Protein AF-A0A9W9DYD1-F1 (afdb_monomer)

Nearest PDB structures (foldseek):
  6hiv-assembly1_DF  TM=5.186E-01  e=6.011E+00  Trypanosoma brucei brucei
  8cr6-assembly1_B  TM=4.495E-01  e=2.255E+00  Mus musculus
  2z0v-assembly1_A  TM=3.363E-01  e=9.499E+00  Homo sapiens

pLDDT: mean 94.33, std 6.65, range [63.38, 98.75]

Radius of gyration: 36.01 Å; Cα contacts (8 Å, |Δi|>4): 80; chains: 1; bounding box: 81×28×93 Å

Secondary structure (DSSP, 8-state):
-PPPPPP-SS-PPPPPPPPSSPPHHHHHHHHHHHHHHHHHHTTBTTBSS---HHHHHHHHHHHHHHHHHHS-TT---TTHHHHHHHHHHHHHHHHHHHHHHHHHHHHHHHHHHHHHHHHHHHHHHHHHHHHT-

Mean predicted aligned error: 7.36 Å

Solvent-accessible surface area (backbone atoms only — not comparable to full-atom values): 7676 Å² total; per-residue (Å²): 129,90,75,71,78,66,76,70,89,44,79,64,80,71,65,77,78,58,54,91,70,32,43,75,64,40,34,51,45,35,48,51,47,35,50,52,42,49,56,44,31,71,36,61,90,81,48,93,66,40,46,50,74,64,49,45,51,48,32,48,54,45,29,51,51,39,42,60,61,45,44,68,96,77,71,70,58,88,64,48,64,59,54,50,51,64,68,44,46,64,58,55,50,50,56,51,49,52,53,50,54,53,52,53,50,53,51,52,54,53,51,53,52,53,52,53,52,51,50,54,53,51,55,52,50,54,50,53,55,62,77,71,110

Foldseek 3Di:
DFQDFQDWQQPQDQDDGADVQGDVVNLVSLVVSLVVLVVQQVCVVVDPRHGDPVSNVVSVVSSVVSVCSHDDVDDDPPCVVVVVCVVCVVVVVVVVVVVVVVVVVVVVVVVVVVVVVVVVVVVVVVVVVVVVD

Organism: NCBI:txid40482

Structure (mmCIF, N/CA/C/O backbone):
data_AF-A0A9W9DYD1-F1
#
_entry.id   AF-A0A9W9DYD1-F1
#
loop_
_atom_site.group_PDB
_atom_site.id
_atom_site.type_symbol
_atom_site.label_atom_id
_atom_site.label_alt_id
_atom_site.label_comp_id
_atom_site.label_asym_id
_atom_site.label_entity_id
_atom_site.label_seq_id
_atom_site.pdbx_PDB_ins_code
_atom_site.Cartn_x
_atom_site.Cartn_y
_atom_site.Cartn_z
_atom_site.occupancy
_atom_site.B_iso_or_equiv
_atom_site.auth_seq_id
_atom_site.auth_comp_id
_atom_site.auth_asym_id
_atom_site.auth_atom_id
_atom_site.pdbx_PDB_model_num
ATOM 1 N N . MET A 1 1 ? 7.217 -14.205 -6.136 1.00 63.38 1 MET A N 1
ATOM 2 C CA . MET A 1 1 ? 6.946 -14.564 -7.549 1.00 63.38 1 MET A CA 1
ATOM 3 C C . MET A 1 1 ? 8.132 -14.064 -8.357 1.00 63.38 1 MET A C 1
ATOM 5 O O . MET A 1 1 ? 8.520 -12.926 -8.122 1.00 63.38 1 MET A O 1
ATOM 9 N N . ALA A 1 2 ? 8.753 -14.885 -9.209 1.00 81.06 2 ALA A N 1
ATOM 10 C CA . ALA A 1 2 ? 9.943 -14.456 -9.950 1.00 81.06 2 ALA A CA 1
ATOM 11 C C . ALA A 1 2 ? 9.599 -13.287 -10.889 1.00 81.06 2 ALA A C 1
ATOM 13 O O . ALA A 1 2 ? 8.623 -13.365 -11.636 1.00 81.06 2 ALA A O 1
ATOM 14 N N . LEU A 1 3 ? 10.369 -12.202 -10.813 1.00 91.25 3 LEU A N 1
ATOM 15 C CA . LEU A 1 3 ? 10.186 -11.029 -11.663 1.00 91.25 3 LEU A CA 1
ATOM 16 C C . LEU A 1 3 ? 10.900 -11.251 -12.996 1.00 91.25 3 LEU A C 1
ATOM 18 O O . LEU A 1 3 ? 12.080 -11.595 -13.024 1.00 91.25 3 LEU A O 1
ATOM 22 N N . VAL A 1 4 ? 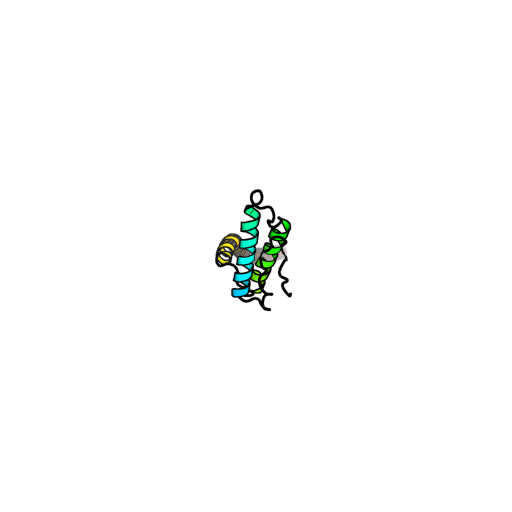10.176 -11.052 -14.096 1.00 92.62 4 VAL A N 1
ATOM 23 C CA . VAL A 1 4 ? 10.703 -11.191 -15.457 1.00 92.62 4 VAL A CA 1
ATOM 24 C C . VAL A 1 4 ? 10.937 -9.803 -16.031 1.00 92.62 4 VAL A C 1
ATOM 26 O O . VAL A 1 4 ? 10.050 -8.954 -15.974 1.00 92.62 4 VAL A O 1
ATOM 29 N N . VAL A 1 5 ? 12.132 -9.581 -16.573 1.00 94.75 5 VAL A N 1
ATOM 30 C CA . VAL A 1 5 ? 12.513 -8.305 -17.182 1.00 94.75 5 VAL A CA 1
ATOM 31 C C . VAL A 1 5 ? 11.755 -8.128 -18.508 1.00 94.75 5 VAL A C 1
ATOM 33 O O . VAL A 1 5 ? 11.893 -8.985 -19.385 1.00 94.75 5 VAL A O 1
ATOM 36 N N . PRO A 1 6 ? 10.971 -7.048 -18.690 1.00 94.94 6 PRO A N 1
ATOM 37 C CA . PRO A 1 6 ? 10.292 -6.784 -19.954 1.00 94.94 6 PRO A CA 1
ATOM 38 C C . PRO A 1 6 ? 11.296 -6.486 -21.067 1.00 94.94 6 PRO A C 1
ATOM 40 O O . PRO A 1 6 ? 12.223 -5.696 -20.874 1.00 94.94 6 PRO A O 1
ATOM 43 N N . GLY A 1 7 ? 11.103 -7.094 -22.236 1.00 93.81 7 GLY A N 1
ATOM 44 C CA . GLY A 1 7 ? 11.863 -6.760 -23.440 1.00 93.81 7 GLY A CA 1
ATOM 45 C C . GLY A 1 7 ? 11.451 -5.410 -24.033 1.00 93.81 7 GLY A C 1
ATOM 46 O O . GLY A 1 7 ? 10.437 -4.832 -23.647 1.00 93.81 7 GLY A O 1
ATOM 47 N N . ASN A 1 8 ? 12.242 -4.922 -24.986 1.00 95.19 8 ASN A N 1
ATOM 48 C CA . ASN A 1 8 ? 11.916 -3.751 -25.794 1.00 95.19 8 ASN A CA 1
ATOM 49 C C . ASN A 1 8 ? 12.477 -3.906 -27.213 1.00 95.19 8 ASN A C 1
ATOM 51 O O . ASN A 1 8 ? 13.478 -4.596 -27.414 1.00 95.19 8 ASN A O 1
ATOM 55 N N . HIS A 1 9 ? 11.863 -3.235 -28.185 1.00 95.38 9 HIS A N 1
ATOM 56 C CA . HIS A 1 9 ? 12.360 -3.184 -29.566 1.00 95.38 9 HIS A CA 1
ATOM 57 C C . HIS A 1 9 ? 13.379 -2.055 -29.819 1.00 95.38 9 HIS A C 1
ATOM 59 O O . HIS A 1 9 ? 13.998 -1.987 -30.882 1.00 95.38 9 HIS A O 1
ATOM 65 N N . SER A 1 10 ? 13.597 -1.179 -28.839 1.00 93.38 10 SER A N 1
ATOM 66 C CA . SER A 1 10 ? 14.358 0.067 -28.992 1.00 93.38 10 SER A CA 1
ATOM 67 C C . SER A 1 10 ? 15.852 -0.053 -28.687 1.00 93.38 10 SER A C 1
ATOM 69 O O . SER A 1 10 ? 16.512 0.944 -28.404 1.00 93.38 10 SER A O 1
ATOM 71 N N . ASN A 1 11 ? 16.399 -1.271 -28.763 1.00 90.19 11 ASN A N 1
ATOM 72 C CA . ASN A 1 11 ? 17.807 -1.596 -28.498 1.00 90.19 11 ASN A CA 1
ATOM 73 C C . ASN A 1 11 ? 18.313 -1.142 -27.116 1.00 90.19 11 ASN A C 1
ATOM 75 O O . ASN A 1 11 ? 19.519 -0.993 -26.914 1.00 90.19 11 ASN A O 1
ATOM 79 N N . ILE A 1 12 ? 17.415 -0.921 -26.154 1.00 93.75 12 ILE A N 1
ATOM 80 C CA . ILE A 1 12 ? 17.808 -0.600 -24.786 1.00 93.75 12 ILE A CA 1
ATOM 81 C C . ILE A 1 12 ? 18.196 -1.908 -24.109 1.00 93.75 12 ILE A C 1
ATOM 83 O O . ILE A 1 12 ? 17.384 -2.827 -24.015 1.00 93.75 12 ILE A O 1
ATOM 87 N N . THR A 1 13 ? 19.430 -2.004 -23.623 1.00 95.00 13 THR A N 1
ATOM 88 C CA . THR A 1 13 ? 19.899 -3.197 -22.913 1.00 95.00 13 THR A CA 1
ATOM 89 C C . THR A 1 13 ? 19.087 -3.403 -21.628 1.00 95.00 13 THR A C 1
ATOM 91 O O . THR A 1 13 ? 19.124 -2.529 -20.754 1.00 95.00 13 THR A O 1
ATOM 94 N N . PRO A 1 14 ? 18.369 -4.533 -21.475 1.00 95.62 14 PRO A N 1
ATOM 95 C CA . PRO A 1 14 ? 17.641 -4.820 -20.246 1.00 95.62 14 PRO A CA 1
ATOM 96 C C . PRO A 1 14 ? 18.605 -5.084 -19.076 1.00 95.62 14 PRO A C 1
ATOM 98 O O . PRO A 1 14 ? 19.717 -5.577 -19.292 1.00 95.62 14 PRO A O 1
ATOM 101 N N . PRO A 1 15 ? 18.208 -4.789 -17.826 1.00 96.25 15 PRO A N 1
ATOM 102 C CA . PRO A 1 15 ? 19.003 -5.137 -16.654 1.00 96.25 15 PRO A CA 1
ATOM 103 C C . PRO A 1 15 ? 19.105 -6.666 -16.489 1.00 96.25 15 PRO A C 1
ATOM 105 O O . PRO A 1 15 ? 18.250 -7.399 -16.993 1.00 96.25 15 PRO A O 1
ATOM 108 N N . PRO A 1 16 ? 20.118 -7.170 -15.758 1.00 95.50 16 PRO A N 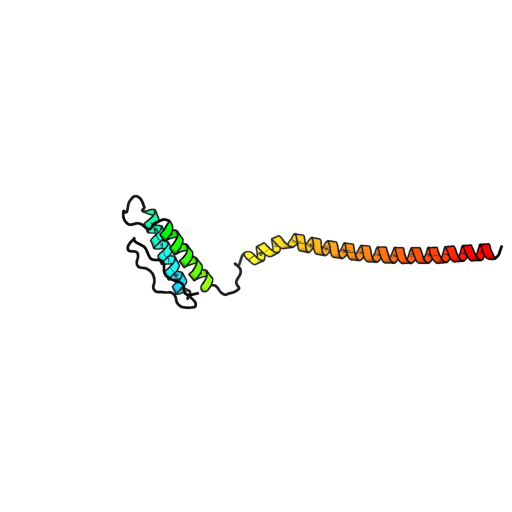1
ATOM 109 C CA . PRO A 1 16 ? 20.161 -8.579 -15.380 1.00 95.50 16 PRO A CA 1
ATOM 110 C C . PRO A 1 16 ? 18.909 -8.963 -14.569 1.00 95.50 16 PRO A C 1
ATOM 112 O O . PRO A 1 16 ? 18.334 -8.096 -13.900 1.00 95.50 16 PRO A O 1
ATOM 115 N N . PRO A 1 17 ? 18.495 -10.245 -14.591 1.00 94.00 17 PRO A N 1
ATOM 116 C CA . PRO A 1 17 ? 17.400 -10.721 -13.757 1.00 94.00 17 PRO A CA 1
ATOM 117 C C . PRO A 1 17 ? 17.630 -10.355 -12.282 1.00 94.00 17 PRO A C 1
ATOM 119 O O . PRO A 1 17 ? 18.745 -10.548 -11.785 1.00 94.00 17 PRO A O 1
ATOM 122 N N . PRO A 1 18 ? 16.611 -9.823 -11.585 1.00 94.19 18 PRO A N 1
ATOM 123 C CA . PRO A 1 18 ? 16.765 -9.395 -10.204 1.00 94.19 18 PRO A CA 1
ATOM 124 C C . PRO A 1 18 ? 16.977 -10.592 -9.274 1.00 94.19 18 PRO A C 1
ATOM 126 O O . PRO A 1 18 ? 16.543 -11.712 -9.563 1.00 94.19 18 PRO A O 1
ATOM 129 N N . GLN A 1 19 ? 17.615 -10.349 -8.129 1.00 93.50 19 GLN A N 1
ATOM 130 C CA . GLN A 1 19 ? 17.726 -11.364 -7.085 1.00 93.50 19 GLN A CA 1
ATOM 131 C C . GLN A 1 19 ? 16.350 -11.689 -6.484 1.00 93.50 19 GLN A C 1
ATOM 133 O O . GLN A 1 19 ? 15.375 -10.959 -6.669 1.00 93.50 19 GLN A O 1
ATOM 138 N N . ASN A 1 20 ? 16.263 -12.805 -5.759 1.00 90.44 20 ASN A N 1
ATOM 139 C CA . ASN A 1 20 ? 15.052 -13.206 -5.051 1.00 90.44 20 ASN A CA 1
ATOM 140 C C . ASN A 1 20 ? 15.369 -13.434 -3.558 1.00 90.44 20 ASN A C 1
ATOM 142 O O . ASN A 1 20 ? 15.915 -14.492 -3.232 1.00 90.44 20 ASN A O 1
ATOM 146 N N . PRO A 1 21 ? 15.041 -12.483 -2.660 1.00 91.25 21 PRO A N 1
ATOM 147 C CA . PRO A 1 21 ? 14.301 -11.240 -2.917 1.00 91.25 21 PRO A CA 1
ATOM 148 C C . PRO A 1 21 ? 15.149 -10.163 -3.628 1.00 91.25 21 PRO A C 1
ATOM 150 O O . PRO A 1 21 ? 16.376 -10.188 -3.508 1.00 91.25 21 PRO A O 1
ATOM 153 N N . PRO A 1 22 ? 14.527 -9.206 -4.346 1.00 95.19 22 PRO A N 1
ATOM 154 C CA . PRO A 1 22 ? 15.260 -8.130 -5.003 1.00 95.19 22 PRO A CA 1
ATOM 155 C C . PRO A 1 22 ? 16.024 -7.256 -4.009 1.00 95.19 22 PRO A C 1
ATOM 157 O O . PRO A 1 22 ? 15.520 -6.894 -2.944 1.00 95.19 22 PRO A O 1
ATOM 160 N N . THR A 1 23 ? 17.239 -6.881 -4.385 1.00 95.44 23 THR A N 1
ATOM 161 C CA . THR A 1 23 ? 18.097 -5.955 -3.639 1.00 95.44 23 THR A CA 1
ATOM 162 C C . THR A 1 23 ? 17.766 -4.495 -3.957 1.00 95.44 23 THR A C 1
ATOM 164 O O . THR A 1 23 ? 17.097 -4.187 -4.945 1.00 95.44 23 THR A O 1
ATOM 167 N N . ILE A 1 24 ? 18.299 -3.558 -3.166 1.00 95.69 24 ILE A N 1
ATOM 168 C CA . ILE A 1 24 ? 18.177 -2.125 -3.479 1.00 95.69 24 ILE A CA 1
ATOM 169 C C . ILE A 1 24 ? 18.880 -1.761 -4.798 1.00 95.69 24 ILE A C 1
ATOM 171 O O . ILE A 1 24 ? 18.464 -0.847 -5.507 1.00 95.69 24 ILE A O 1
ATOM 175 N N . GLU A 1 25 ? 19.917 -2.509 -5.181 1.00 97.75 25 GLU A N 1
ATOM 176 C CA . GLU A 1 25 ? 20.548 -2.347 -6.488 1.00 97.75 25 GLU A CA 1
ATOM 177 C C . GLU A 1 25 ? 19.649 -2.840 -7.624 1.00 97.75 25 GLU A C 1
ATOM 179 O O . GLU A 1 25 ? 19.622 -2.218 -8.685 1.00 97.75 25 GLU A O 1
ATOM 184 N N . ASP A 1 26 ? 18.888 -3.922 -7.415 1.00 97.31 26 ASP A N 1
ATOM 185 C CA . ASP A 1 26 ? 17.885 -4.383 -8.381 1.00 97.31 26 ASP A CA 1
ATOM 186 C C . ASP A 1 26 ? 16.814 -3.313 -8.604 1.00 97.31 26 ASP A C 1
ATOM 188 O O . ASP A 1 26 ? 16.437 -3.053 -9.748 1.00 97.31 26 ASP A O 1
ATOM 192 N N . VAL A 1 27 ? 16.393 -2.625 -7.535 1.00 96.94 27 VAL A N 1
ATOM 193 C CA . VAL A 1 27 ? 15.507 -1.454 -7.628 1.00 96.94 27 VAL A CA 1
ATOM 194 C C . VAL A 1 27 ? 16.150 -0.359 -8.480 1.00 96.94 27 VAL A C 1
ATOM 196 O O . VAL A 1 27 ? 15.526 0.125 -9.425 1.00 96.94 27 VAL A O 1
ATOM 199 N N . GLY A 1 28 ? 17.404 0.009 -8.199 1.00 97.88 28 GLY A N 1
ATOM 200 C CA . GLY A 1 28 ? 18.129 1.026 -8.965 1.00 97.88 28 GLY A CA 1
ATOM 201 C C . GLY A 1 28 ? 18.244 0.681 -10.453 1.00 97.88 28 GLY A C 1
ATOM 202 O O . GLY A 1 28 ? 17.937 1.510 -11.311 1.00 97.88 28 GLY A O 1
ATOM 203 N N . ARG A 1 29 ? 18.608 -0.567 -10.771 1.00 98.31 29 ARG A N 1
ATOM 204 C CA . ARG A 1 29 ? 18.696 -1.073 -12.150 1.00 98.31 29 ARG A CA 1
ATOM 205 C C . ARG A 1 29 ? 17.340 -1.047 -12.857 1.00 98.31 29 ARG A C 1
ATOM 207 O O . ARG A 1 29 ? 17.267 -0.624 -14.010 1.00 98.31 29 ARG A O 1
ATOM 214 N N . ALA A 1 30 ? 16.265 -1.441 -12.175 1.00 98.00 30 ALA A N 1
ATOM 215 C CA . ALA A 1 30 ? 14.915 -1.410 -12.732 1.00 98.00 30 ALA A CA 1
ATOM 216 C C . ALA A 1 30 ? 14.422 0.023 -13.010 1.00 98.00 30 ALA A C 1
ATOM 218 O O . ALA A 1 30 ? 13.867 0.276 -14.079 1.00 98.00 30 ALA A O 1
ATOM 219 N N . ARG A 1 31 ? 14.673 0.979 -12.099 1.00 98.19 31 ARG A N 1
ATOM 220 C CA . ARG A 1 31 ? 14.318 2.399 -12.302 1.00 98.19 31 ARG A CA 1
ATOM 221 C C . ARG A 1 31 ? 15.140 3.062 -13.404 1.00 98.19 31 ARG A C 1
ATOM 223 O O . ARG A 1 31 ? 14.605 3.875 -14.156 1.00 98.19 31 ARG A O 1
ATOM 230 N N . LEU A 1 32 ? 16.421 2.713 -13.531 1.00 97.94 32 LEU A N 1
ATOM 231 C CA . LEU A 1 32 ? 17.260 3.211 -14.621 1.00 97.94 32 LEU A CA 1
ATOM 232 C C . LEU A 1 32 ? 16.769 2.698 -15.981 1.00 97.94 32 LEU A C 1
ATOM 234 O O . LEU A 1 32 ? 16.683 3.471 -16.933 1.00 97.94 32 LEU A O 1
ATOM 238 N N . TYR A 1 33 ? 16.387 1.420 -16.059 1.00 98.06 33 TYR A N 1
ATOM 239 C CA . TYR A 1 33 ? 15.800 0.847 -17.268 1.00 98.06 33 TYR A CA 1
ATOM 240 C C . TYR A 1 33 ? 14.481 1.535 -17.652 1.00 98.06 33 TYR A C 1
ATOM 242 O O . TYR A 1 33 ? 14.334 1.966 -18.794 1.00 98.06 33 TYR A O 1
ATOM 250 N N . GLU A 1 34 ? 13.572 1.740 -16.690 1.00 98.25 34 GLU A N 1
ATOM 251 C CA . GLU A 1 34 ? 12.339 2.522 -16.885 1.00 98.25 34 GLU A CA 1
ATOM 252 C C . GLU A 1 34 ? 12.634 3.948 -17.382 1.00 98.25 34 GLU A C 1
ATOM 254 O O . GLU A 1 34 ? 12.009 4.424 -18.328 1.00 98.25 34 GLU A O 1
ATOM 259 N N . THR A 1 35 ? 13.610 4.630 -16.779 1.00 97.69 35 THR A N 1
ATOM 260 C CA . THR A 1 35 ? 13.9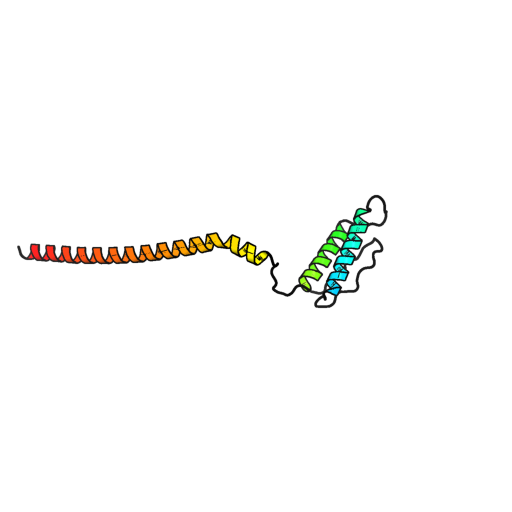73 6.006 -17.151 1.00 97.69 35 THR A CA 1
ATOM 261 C C . THR A 1 35 ? 14.488 6.079 -18.585 1.00 97.69 35 THR A C 1
ATOM 263 O O . THR A 1 35 ? 14.059 6.951 -19.338 1.00 97.69 35 THR A O 1
ATOM 266 N N . ASN A 1 36 ? 15.361 5.152 -18.990 1.00 96.81 36 ASN A N 1
ATOM 267 C CA . ASN A 1 36 ? 15.884 5.103 -20.356 1.00 96.81 36 ASN A CA 1
ATOM 268 C C . ASN A 1 36 ? 14.773 4.827 -21.376 1.00 96.81 36 ASN A C 1
ATOM 270 O O . ASN A 1 36 ? 14.721 5.486 -22.415 1.00 96.81 36 ASN A O 1
ATOM 274 N N . MET A 1 37 ? 13.866 3.895 -21.060 1.00 97.31 37 MET A N 1
ATOM 275 C CA . MET A 1 37 ? 12.691 3.595 -21.882 1.00 97.31 37 MET A CA 1
ATOM 276 C C . MET A 1 37 ? 11.814 4.839 -22.068 1.00 97.31 37 MET A C 1
ATOM 278 O O . MET A 1 37 ? 11.508 5.222 -23.196 1.00 97.31 37 MET A O 1
ATOM 282 N N . ASN A 1 38 ? 11.478 5.531 -20.978 1.00 96.81 38 ASN A N 1
ATOM 283 C CA . ASN A 1 38 ? 10.635 6.725 -21.025 1.00 96.81 38 ASN A CA 1
ATOM 284 C C . ASN A 1 38 ? 11.321 7.903 -21.726 1.00 96.81 38 ASN A C 1
ATOM 286 O O . ASN A 1 38 ? 10.686 8.611 -22.504 1.00 96.81 38 ASN A O 1
ATOM 290 N N . PHE A 1 39 ? 12.621 8.102 -21.501 1.00 95.75 39 PHE A N 1
ATOM 291 C CA . PHE A 1 39 ? 13.376 9.155 -22.175 1.00 95.75 39 PHE A CA 1
ATOM 292 C C . PHE A 1 39 ? 13.384 8.954 -23.692 1.00 95.75 39 PHE A C 1
ATOM 294 O O . PHE A 1 39 ? 13.119 9.897 -24.437 1.00 95.75 39 PHE A O 1
ATOM 301 N N . LEU A 1 40 ? 13.645 7.727 -24.154 1.00 96.06 40 LEU A N 1
ATOM 302 C CA . LEU A 1 40 ? 13.645 7.424 -25.581 1.00 96.06 40 LEU A CA 1
ATOM 303 C C . LEU A 1 40 ? 12.232 7.510 -26.172 1.00 96.06 40 LEU A C 1
ATOM 305 O O . LEU A 1 40 ? 12.066 8.022 -27.276 1.00 96.06 40 LEU A O 1
ATOM 309 N N . HIS A 1 41 ? 11.211 7.094 -25.420 1.00 96.50 41 HIS A N 1
ATOM 310 C CA . HIS A 1 41 ? 9.811 7.218 -25.821 1.00 96.50 41 HIS A CA 1
ATOM 311 C C . HIS A 1 41 ? 9.408 8.678 -26.086 1.00 96.50 41 HIS A C 1
ATOM 313 O O . HIS A 1 41 ? 8.731 8.971 -27.070 1.00 96.50 41 HIS A O 1
ATOM 319 N N . LEU A 1 42 ? 9.889 9.624 -25.273 1.00 95.88 42 LEU A N 1
ATOM 320 C CA . LEU A 1 42 ? 9.639 11.057 -25.476 1.00 95.88 42 LEU A CA 1
ATOM 321 C C . LEU A 1 42 ? 10.285 11.624 -26.751 1.00 95.88 42 LEU A C 1
ATOM 323 O O . LEU A 1 42 ? 9.892 12.696 -27.202 1.00 95.88 42 LEU A O 1
ATOM 327 N N . GLN A 1 43 ? 11.236 10.914 -27.363 1.00 95.38 43 GLN A N 1
ATOM 328 C CA . GLN A 1 43 ? 11.823 11.282 -28.656 1.00 95.38 43 GLN A CA 1
ATOM 329 C C . GLN A 1 43 ? 10.980 10.801 -29.852 1.00 95.38 43 GLN A C 1
ATOM 331 O O . GLN A 1 43 ? 11.424 10.899 -31.002 1.00 95.38 43 GLN A O 1
ATOM 336 N N . ARG A 1 44 ? 9.768 10.274 -29.611 1.00 91.25 44 ARG A N 1
ATOM 337 C CA . ARG A 1 44 ? 8.810 9.891 -30.658 1.00 91.25 44 ARG A CA 1
ATOM 338 C C . ARG A 1 44 ? 8.514 11.093 -31.558 1.00 91.25 44 ARG A C 1
ATOM 340 O O . ARG A 1 44 ? 8.009 12.112 -31.103 1.00 91.25 44 ARG A O 1
ATOM 347 N N . GLY A 1 45 ? 8.838 10.957 -32.843 1.00 89.25 45 GLY A N 1
ATOM 348 C CA . GLY A 1 45 ? 8.763 12.036 -33.838 1.00 89.25 45 GLY A CA 1
ATOM 349 C C . GLY A 1 45 ? 10.132 12.535 -34.311 1.00 89.25 45 GLY A C 1
ATOM 350 O O . GLY A 1 45 ? 10.234 13.048 -35.421 1.00 89.25 45 GLY A O 1
ATOM 351 N N . THR A 1 46 ? 11.185 12.303 -33.524 1.00 93.25 46 THR A N 1
ATOM 352 C CA . THR A 1 46 ? 12.585 12.565 -33.904 1.00 93.25 46 THR A CA 1
ATOM 353 C C . THR A 1 46 ? 13.321 11.265 -34.216 1.00 93.25 46 THR A C 1
ATOM 355 O O . THR A 1 46 ? 14.078 11.188 -35.181 1.00 93.25 46 THR A O 1
ATOM 358 N N . LEU A 1 47 ? 13.092 10.226 -33.409 1.00 92.50 47 LEU A N 1
ATOM 359 C CA . LEU A 1 47 ? 13.712 8.913 -33.567 1.00 92.50 47 LEU A CA 1
ATOM 360 C C . LEU A 1 47 ? 12.685 7.889 -34.058 1.00 92.50 47 LEU A C 1
ATOM 362 O O . LEU A 1 47 ? 11.533 7.888 -33.627 1.00 92.50 47 LEU A O 1
ATOM 366 N N . ALA A 1 48 ? 13.119 7.013 -34.967 1.00 87.38 48 ALA A N 1
ATOM 367 C CA . ALA A 1 48 ? 12.264 5.986 -35.563 1.00 87.38 48 ALA A CA 1
ATOM 368 C C . ALA A 1 48 ? 12.103 4.741 -34.674 1.00 87.38 48 ALA A C 1
ATOM 370 O O . ALA A 1 48 ? 11.078 4.073 -34.752 1.00 87.38 48 ALA A O 1
ATOM 371 N N . ASN A 1 49 ? 13.102 4.427 -33.841 1.00 93.62 49 ASN A N 1
ATOM 372 C CA . ASN A 1 49 ? 13.102 3.244 -32.979 1.00 93.62 49 ASN A CA 1
ATOM 373 C C . ASN A 1 49 ? 12.964 3.646 -31.504 1.00 93.62 49 ASN A C 1
ATOM 375 O O . ASN A 1 49 ? 13.959 3.741 -30.786 1.00 93.62 49 ASN A O 1
ATOM 379 N N . VAL A 1 50 ? 11.738 3.947 -31.084 1.00 96.56 50 VAL A N 1
ATOM 380 C CA . VAL A 1 50 ? 11.410 4.407 -29.726 1.00 96.56 50 VAL A CA 1
ATOM 381 C C . VAL A 1 50 ? 10.429 3.445 -29.066 1.00 96.56 50 VAL A C 1
ATOM 383 O O . VAL A 1 50 ? 9.593 2.895 -29.780 1.00 96.56 50 VAL A O 1
ATOM 386 N N . PRO A 1 51 ? 10.462 3.264 -27.734 1.00 97.38 51 PRO A N 1
ATOM 387 C CA . PRO A 1 51 ? 9.560 2.333 -27.073 1.00 97.38 51 PRO A CA 1
ATOM 388 C C . PRO A 1 51 ? 8.098 2.675 -27.341 1.00 97.38 51 PRO A C 1
ATOM 390 O O . PRO A 1 51 ? 7.725 3.842 -27.461 1.00 97.38 51 PRO A O 1
ATOM 393 N N . THR A 1 52 ? 7.255 1.658 -27.429 1.00 96.81 52 THR A N 1
ATOM 394 C CA . THR A 1 52 ? 5.805 1.818 -27.505 1.00 96.81 52 THR A CA 1
ATOM 395 C C . THR A 1 52 ? 5.239 2.197 -26.140 1.00 96.81 52 THR A C 1
ATOM 397 O O . THR A 1 52 ? 5.833 1.905 -25.100 1.00 96.81 52 THR A O 1
ATOM 400 N N . ASP A 1 53 ? 4.040 2.785 -26.130 1.00 97.06 53 ASP A N 1
ATOM 401 C CA . ASP A 1 53 ? 3.313 3.067 -24.885 1.00 97.06 53 ASP A CA 1
ATOM 402 C C . ASP A 1 53 ? 3.114 1.784 -24.045 1.00 97.06 53 ASP A C 1
ATOM 404 O O . ASP A 1 53 ? 3.201 1.812 -22.817 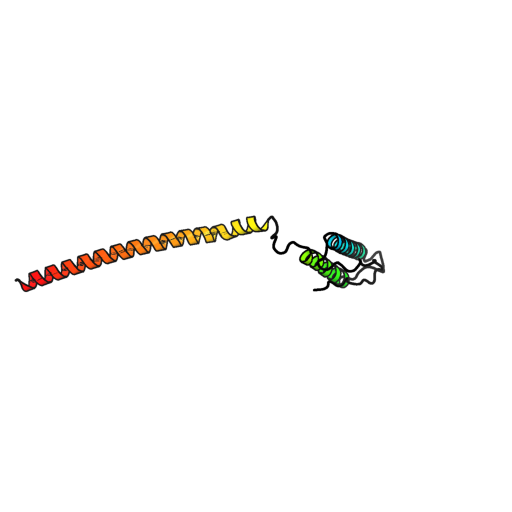1.00 97.06 53 ASP A O 1
ATOM 408 N N . ALA A 1 54 ? 2.908 0.638 -24.708 1.00 97.75 54 ALA A N 1
ATOM 409 C CA . ALA A 1 54 ? 2.774 -0.662 -24.055 1.00 97.75 54 ALA A CA 1
ATOM 410 C C . ALA A 1 54 ? 4.075 -1.102 -23.366 1.00 97.75 54 ALA A C 1
ATOM 412 O O . ALA A 1 54 ? 4.039 -1.491 -22.202 1.00 97.75 54 ALA A O 1
ATOM 413 N N . GLU A 1 55 ? 5.226 -1.002 -24.035 1.00 97.56 55 GLU A N 1
ATOM 414 C CA . GLU A 1 55 ? 6.515 -1.366 -23.429 1.00 97.56 55 GLU A CA 1
ATOM 415 C C . GLU A 1 55 ? 6.889 -0.439 -22.265 1.00 97.56 55 GLU A C 1
ATOM 417 O O . GLU A 1 55 ? 7.421 -0.911 -21.258 1.00 97.56 55 GLU A O 1
ATOM 422 N N . CYS A 1 56 ? 6.554 0.853 -22.356 1.00 97.50 56 CYS A N 1
ATOM 423 C CA . CYS A 1 56 ? 6.654 1.787 -21.232 1.00 97.50 56 CYS A CA 1
ATOM 424 C C . CYS A 1 56 ? 5.765 1.352 -20.051 1.00 97.50 56 CYS A C 1
ATOM 426 O O . CYS A 1 56 ? 6.214 1.323 -18.906 1.00 97.50 56 CYS A O 1
ATOM 428 N N . GLY A 1 57 ? 4.524 0.933 -20.316 1.00 97.50 57 GLY A N 1
ATOM 429 C CA . GLY A 1 57 ? 3.629 0.402 -19.283 1.00 97.50 57 GLY A CA 1
ATOM 430 C C . GLY A 1 57 ? 4.154 -0.881 -18.624 1.00 97.50 57 GLY A C 1
ATOM 431 O O . GLY A 1 57 ? 4.091 -1.024 -17.399 1.00 97.50 57 GLY A O 1
ATOM 432 N N . GLU A 1 58 ? 4.713 -1.800 -19.414 1.00 97.75 58 GLU A N 1
ATOM 433 C CA . GLU A 1 58 ? 5.301 -3.046 -18.915 1.00 97.75 58 GLU A CA 1
ATOM 434 C C . GLU A 1 58 ? 6.530 -2.789 -18.034 1.00 97.75 58 GLU A C 1
ATOM 436 O O . GLU A 1 58 ? 6.631 -3.361 -16.944 1.00 97.75 58 GLU A O 1
ATOM 441 N N . VAL A 1 59 ? 7.441 -1.896 -18.448 1.00 97.75 59 VAL A N 1
ATOM 442 C CA . VAL A 1 59 ? 8.627 -1.566 -17.641 1.00 97.75 59 VAL A CA 1
ATOM 443 C C . VAL A 1 59 ? 8.261 -0.829 -16.356 1.00 97.75 59 VAL A C 1
ATOM 445 O O . VAL A 1 59 ? 8.850 -1.123 -15.317 1.00 97.75 59 VAL A O 1
ATOM 448 N N . THR A 1 60 ? 7.245 0.040 -16.373 1.00 97.81 60 THR A N 1
ATOM 449 C CA . THR A 1 60 ? 6.728 0.666 -15.149 1.00 97.81 60 THR A CA 1
ATOM 450 C C . THR A 1 60 ? 6.148 -0.375 -14.198 1.00 97.81 60 THR A C 1
ATOM 452 O O . THR A 1 60 ? 6.468 -0.367 -13.007 1.00 97.81 60 THR A O 1
ATOM 455 N N . ARG A 1 61 ? 5.352 -1.333 -14.695 1.00 97.12 61 ARG A N 1
ATOM 456 C CA . ARG A 1 61 ? 4.816 -2.407 -13.844 1.00 97.12 61 ARG A CA 1
ATOM 457 C C . ARG A 1 61 ? 5.930 -3.266 -13.251 1.00 97.12 61 ARG A C 1
ATOM 459 O O . ARG A 1 61 ? 5.888 -3.571 -12.061 1.00 97.12 61 ARG A O 1
ATOM 466 N N . TYR A 1 62 ? 6.927 -3.625 -14.057 1.00 97.44 62 TYR A N 1
ATOM 467 C CA . TYR A 1 62 ? 8.106 -4.357 -13.597 1.00 97.44 62 TYR A CA 1
ATOM 468 C C . TYR A 1 62 ? 8.866 -3.582 -12.516 1.00 97.44 62 TYR A C 1
ATOM 470 O O . TYR A 1 62 ? 9.111 -4.121 -11.439 1.00 97.44 62 TYR A O 1
ATOM 478 N N . ALA A 1 63 ? 9.185 -2.310 -12.759 1.00 97.56 63 ALA A N 1
ATOM 479 C CA . ALA A 1 63 ? 9.925 -1.477 -11.821 1.00 97.56 63 ALA A CA 1
ATOM 480 C C . ALA A 1 63 ? 9.186 -1.313 -10.484 1.00 97.56 63 ALA A C 1
ATOM 482 O O . ALA A 1 63 ? 9.796 -1.452 -9.423 1.00 97.56 63 ALA A O 1
ATOM 483 N N . LEU A 1 64 ? 7.867 -1.097 -10.521 1.00 95.94 64 LEU A N 1
ATOM 484 C CA . LEU A 1 64 ? 7.033 -1.064 -9.319 1.00 95.94 64 LEU A CA 1
ATOM 485 C C . LEU A 1 64 ? 7.021 -2.412 -8.594 1.00 95.94 64 LEU A C 1
ATOM 487 O O . LEU A 1 64 ? 7.124 -2.442 -7.371 1.00 95.94 64 LEU A O 1
ATOM 491 N N . ALA A 1 65 ? 6.951 -3.529 -9.318 1.00 95.00 65 ALA A N 1
ATOM 492 C CA . ALA A 1 65 ? 6.986 -4.854 -8.709 1.00 95.00 65 ALA A CA 1
ATOM 493 C C . ALA A 1 65 ? 8.334 -5.149 -8.024 1.00 95.00 65 ALA A C 1
ATOM 495 O O . ALA A 1 65 ? 8.343 -5.727 -6.938 1.00 95.00 65 ALA A O 1
ATOM 496 N N . VAL A 1 66 ? 9.458 -4.707 -8.605 1.00 95.88 66 VAL A N 1
ATOM 497 C CA . VAL A 1 66 ? 10.788 -4.790 -7.973 1.00 95.88 66 VAL A CA 1
ATOM 498 C C . VAL A 1 66 ? 10.825 -3.960 -6.686 1.00 95.88 66 VAL A C 1
ATOM 500 O O . VAL A 1 66 ? 11.266 -4.462 -5.655 1.00 95.88 66 VAL A O 1
ATOM 503 N N . VAL A 1 67 ? 10.312 -2.723 -6.716 1.00 93.81 67 VAL A N 1
ATOM 504 C CA . VAL A 1 67 ? 10.222 -1.852 -5.528 1.00 93.81 67 VAL A CA 1
ATOM 505 C C . VAL A 1 67 ? 9.378 -2.500 -4.432 1.00 93.81 67 VAL A C 1
ATOM 507 O O . VAL A 1 67 ? 9.808 -2.547 -3.286 1.00 93.81 67 VAL A O 1
ATOM 510 N N . VAL A 1 68 ? 8.204 -3.031 -4.775 1.00 91.44 68 VAL A N 1
ATOM 511 C CA . VAL A 1 68 ? 7.291 -3.665 -3.812 1.00 91.44 68 VAL A CA 1
ATOM 512 C C . VAL A 1 68 ? 7.907 -4.920 -3.194 1.00 91.44 68 VAL A C 1
ATOM 514 O O . VAL A 1 68 ? 7.761 -5.128 -1.996 1.00 91.44 68 VAL A O 1
ATOM 517 N N . GLN A 1 69 ? 8.615 -5.746 -3.971 1.00 91.56 69 GLN A N 1
ATOM 518 C CA . GLN A 1 69 ? 9.273 -6.944 -3.437 1.00 91.56 69 GLN A CA 1
ATOM 519 C C . GLN A 1 69 ? 10.541 -6.640 -2.622 1.00 91.56 69 GLN A C 1
ATOM 521 O O . GLN A 1 69 ? 10.910 -7.450 -1.775 1.00 91.56 69 GLN A O 1
ATOM 526 N N . ASN A 1 70 ? 11.213 -5.510 -2.871 1.00 92.38 70 ASN A N 1
ATOM 527 C CA . ASN A 1 70 ? 12.343 -5.048 -2.059 1.00 92.38 70 ASN A CA 1
ATOM 528 C C . ASN A 1 70 ? 11.899 -4.309 -0.784 1.00 92.38 70 ASN A C 1
ATOM 530 O O . ASN A 1 70 ? 12.654 -4.265 0.188 1.00 92.38 70 ASN A O 1
ATOM 534 N N . ALA A 1 71 ? 10.708 -3.703 -0.792 1.00 86.94 71 ALA A N 1
ATOM 535 C CA . ALA A 1 71 ? 10.216 -2.917 0.327 1.00 86.94 71 ALA A CA 1
ATOM 536 C C . ALA A 1 71 ? 10.185 -3.753 1.622 1.00 86.94 71 ALA A C 1
ATOM 538 O O . ALA A 1 71 ? 9.804 -4.927 1.593 1.00 86.94 71 ALA A O 1
ATOM 539 N N . PRO A 1 72 ? 10.562 -3.168 2.775 1.00 81.88 72 PRO A N 1
ATOM 540 C CA . PRO A 1 72 ? 10.37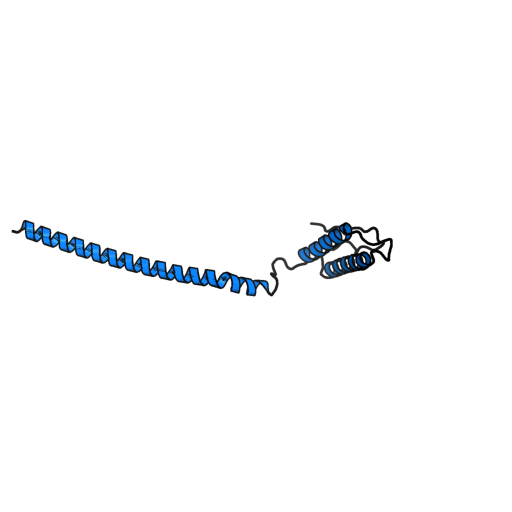7 -3.836 4.056 1.00 81.88 72 PRO A CA 1
ATOM 541 C C . PRO A 1 72 ? 8.885 -4.128 4.231 1.00 81.88 72 PRO A C 1
ATOM 543 O O . PRO A 1 72 ? 8.060 -3.242 4.007 1.00 81.88 72 PRO A O 1
ATOM 546 N N . ALA A 1 73 ? 8.561 -5.365 4.612 1.00 65.69 73 ALA A N 1
ATOM 547 C CA . ALA A 1 73 ? 7.229 -5.960 4.470 1.00 65.69 73 ALA A CA 1
ATOM 548 C C . ALA A 1 73 ? 6.062 -5.162 5.089 1.00 65.69 73 ALA A C 1
ATOM 550 O O . ALA A 1 73 ? 4.924 -5.401 4.709 1.00 65.69 73 ALA A O 1
ATOM 551 N N . ASP A 1 74 ? 6.323 -4.183 5.964 1.00 68.69 74 ASP A N 1
ATOM 552 C CA . ASP A 1 74 ? 5.295 -3.513 6.766 1.00 68.69 74 ASP A CA 1
ATOM 553 C C . ASP A 1 74 ? 5.504 -1.995 6.959 1.00 68.69 74 ASP A C 1
ATOM 555 O O . ASP A 1 74 ? 4.861 -1.380 7.813 1.00 68.69 74 ASP A O 1
ATOM 559 N N . ALA A 1 75 ? 6.399 -1.341 6.208 1.00 70.81 75 ALA A N 1
ATOM 560 C CA . ALA A 1 75 ? 6.623 0.095 6.405 1.00 70.81 75 ALA A CA 1
ATOM 561 C C . ALA A 1 75 ? 5.626 0.933 5.590 1.00 70.81 75 ALA A C 1
ATOM 563 O O . ALA A 1 75 ? 5.863 1.259 4.425 1.00 70.81 75 ALA A O 1
ATOM 564 N N . ALA A 1 76 ? 4.514 1.321 6.219 1.00 80.94 76 ALA A N 1
ATOM 565 C CA . ALA A 1 76 ? 3.670 2.388 5.692 1.00 80.94 76 ALA A CA 1
ATOM 566 C C . ALA A 1 76 ? 4.519 3.649 5.406 1.00 80.94 76 ALA A C 1
ATOM 568 O O . ALA A 1 76 ? 5.477 3.922 6.140 1.00 80.94 76 ALA A O 1
ATOM 569 N N . PRO A 1 77 ? 4.188 4.449 4.372 1.00 82.88 77 PRO A N 1
ATOM 570 C CA . PRO A 1 77 ? 4.893 5.698 4.111 1.00 82.88 77 PRO A CA 1
ATOM 571 C C . PRO A 1 77 ? 4.934 6.595 5.353 1.00 82.88 77 PRO A C 1
ATOM 573 O 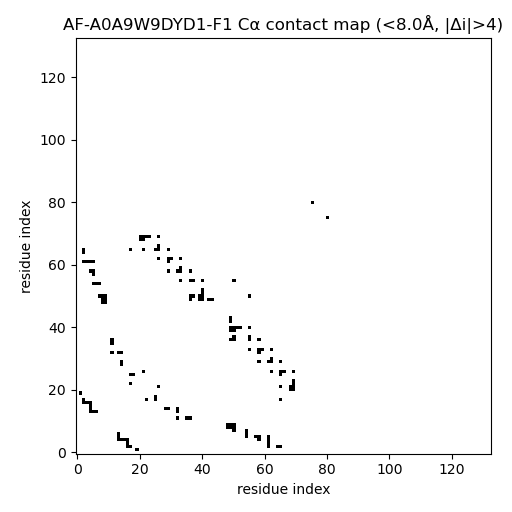O . PRO A 1 77 ? 3.968 6.646 6.111 1.00 82.88 77 PRO A O 1
ATOM 576 N N . ALA A 1 78 ? 6.009 7.367 5.533 1.00 84.31 78 ALA A N 1
ATOM 577 C CA . ALA A 1 78 ? 6.189 8.209 6.723 1.00 84.31 78 ALA A CA 1
ATOM 578 C C . ALA A 1 78 ? 5.011 9.175 6.986 1.00 84.31 78 ALA A C 1
ATOM 580 O O . ALA A 1 78 ? 4.695 9.471 8.136 1.00 84.31 78 ALA A O 1
ATOM 581 N N . TRP A 1 79 ? 4.330 9.634 5.929 1.00 87.50 79 TRP A N 1
ATOM 582 C CA . TRP A 1 79 ? 3.157 10.509 6.029 1.00 87.50 79 TRP A CA 1
ATOM 583 C C . TRP A 1 79 ? 1.869 9.776 6.442 1.00 87.50 79 TRP A C 1
ATOM 585 O O . TRP A 1 79 ? 0.941 10.409 6.947 1.00 87.50 79 TRP A O 1
ATOM 595 N N . PHE A 1 80 ? 1.793 8.458 6.233 1.00 92.88 80 PHE A N 1
ATOM 596 C CA . PHE A 1 80 ? 0.556 7.682 6.340 1.00 92.88 80 PHE A CA 1
ATOM 597 C C . PHE A 1 80 ? 0.004 7.673 7.763 1.00 92.88 80 PHE A C 1
ATOM 599 O O . PHE A 1 80 ? -1.175 7.949 7.962 1.00 92.88 80 PHE A O 1
ATOM 606 N N . ASN A 1 81 ? 0.856 7.444 8.765 1.00 90.31 81 ASN A N 1
ATOM 607 C CA . ASN A 1 81 ? 0.419 7.403 10.163 1.00 90.31 81 ASN A CA 1
ATOM 608 C C . ASN A 1 81 ? -0.148 8.750 10.636 1.00 90.31 81 ASN A C 1
ATOM 610 O O . ASN A 1 81 ? -1.152 8.774 11.344 1.00 90.31 81 ASN A O 1
ATOM 614 N N . GLY A 1 82 ? 0.453 9.868 10.215 1.00 93.81 82 GLY A N 1
ATOM 615 C CA . GLY A 1 82 ? -0.056 11.204 10.534 1.00 93.81 82 GLY A CA 1
ATOM 616 C C . GLY A 1 82 ? -1.409 11.477 9.875 1.00 93.81 82 GLY A C 1
ATOM 617 O O . GLY A 1 82 ? -2.342 11.926 10.538 1.00 93.81 82 GLY A O 1
ATOM 618 N N . ALA A 1 83 ? -1.547 11.137 8.591 1.00 95.94 83 ALA A N 1
ATOM 619 C CA . ALA A 1 83 ? -2.816 11.265 7.876 1.00 95.94 83 ALA A CA 1
ATOM 620 C C . ALA A 1 83 ? -3.919 10.390 8.497 1.00 95.94 83 ALA A C 1
ATOM 622 O O . ALA A 1 83 ? -5.047 10.847 8.675 1.00 95.94 83 ALA A O 1
ATOM 62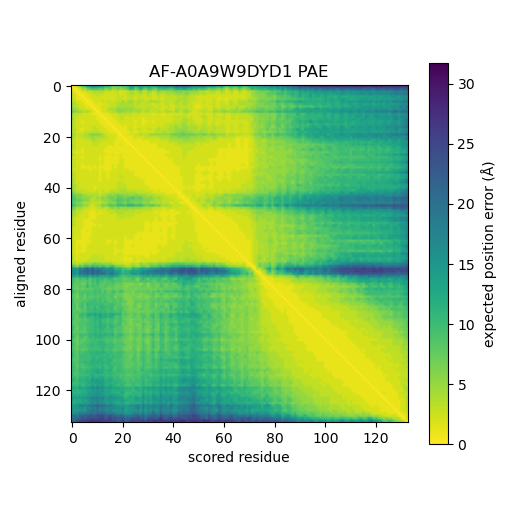3 N N . LEU A 1 84 ? -3.582 9.157 8.885 1.00 96.31 84 LEU A N 1
ATOM 624 C CA . LEU A 1 84 ? -4.511 8.229 9.522 1.00 96.31 84 LEU A CA 1
ATOM 625 C C . LEU A 1 84 ? -4.993 8.750 10.883 1.00 96.31 84 LEU A C 1
ATOM 627 O O . LEU A 1 84 ? -6.180 8.665 11.179 1.00 96.31 84 LEU A O 1
ATOM 631 N N . GLN A 1 85 ? -4.109 9.340 11.693 1.00 95.00 85 GLN A N 1
ATOM 632 C CA . GLN A 1 85 ? -4.500 9.955 12.967 1.00 95.00 85 GLN A CA 1
ATOM 633 C C . GLN A 1 85 ? -5.492 11.106 12.781 1.00 95.00 85 GLN A C 1
ATOM 635 O O . GLN A 1 85 ? -6.484 11.177 13.506 1.00 95.00 85 GLN A O 1
ATOM 640 N N . VAL A 1 86 ? -5.253 11.985 11.802 1.00 97.00 86 VAL A N 1
ATOM 641 C CA . VAL A 1 86 ? -6.172 13.091 11.488 1.00 97.00 86 VAL A CA 1
ATOM 642 C C . VAL A 1 86 ? -7.524 12.554 11.021 1.00 97.00 86 VAL A C 1
ATOM 644 O O . VAL A 1 86 ? -8.561 13.024 11.479 1.00 97.00 86 VAL A O 1
ATOM 647 N N . ALA A 1 87 ? -7.525 11.536 10.159 1.00 97.75 87 ALA A N 1
ATOM 648 C CA . ALA A 1 87 ? -8.755 10.936 9.653 1.00 97.75 87 ALA A CA 1
ATOM 649 C C . ALA A 1 87 ? -9.575 10.229 10.748 1.00 97.75 87 ALA A C 1
ATOM 651 O O . ALA A 1 87 ? -10.803 10.246 10.702 1.00 97.75 87 ALA A O 1
ATOM 652 N N . LEU A 1 88 ? -8.915 9.618 11.738 1.00 98.12 88 LEU A N 1
ATOM 653 C CA . LEU A 1 88 ? -9.581 8.874 12.812 1.00 98.12 88 LEU A CA 1
ATOM 654 C C . LEU A 1 88 ? -9.995 9.739 14.012 1.00 98.12 88 LEU A C 1
ATOM 656 O O . LEU A 1 88 ? -10.794 9.281 14.827 1.00 98.12 88 LEU A O 1
ATOM 660 N N . GLN A 1 89 ? -9.503 10.975 14.133 1.00 97.75 89 GLN A N 1
ATOM 661 C CA . GLN A 1 89 ? -9.832 11.867 15.255 1.00 97.75 89 GLN A CA 1
ATOM 662 C C . GLN A 1 89 ? -11.343 12.055 15.494 1.00 97.75 89 GLN A C 1
ATOM 664 O O . GLN A 1 89 ? -11.767 11.897 16.641 1.00 97.75 89 GLN A O 1
ATOM 669 N N . PRO A 1 90 ? -12.172 12.346 14.470 1.00 97.69 90 PRO A N 1
ATOM 670 C CA . PRO A 1 90 ? -13.609 12.542 14.669 1.00 97.69 90 PRO A CA 1
ATOM 671 C C . PRO A 1 90 ? -14.294 11.284 15.205 1.00 97.69 90 PRO A C 1
ATOM 673 O O . PRO A 1 90 ? -15.076 11.361 16.146 1.00 97.69 90 PRO A O 1
ATOM 676 N N . ILE A 1 91 ? -13.925 10.113 14.675 1.00 98.25 91 ILE A N 1
ATOM 677 C CA . ILE A 1 91 ? -14.472 8.822 15.112 1.00 98.25 91 ILE A CA 1
ATOM 678 C C . ILE A 1 91 ? -14.088 8.549 16.569 1.00 98.25 91 ILE A C 1
ATOM 680 O O . ILE A 1 91 ? -14.921 8.122 17.363 1.00 98.25 91 ILE A O 1
ATOM 684 N N . LEU A 1 92 ? -12.835 8.815 16.949 1.00 97.31 92 LEU A N 1
ATOM 685 C CA . LEU A 1 92 ? -12.392 8.654 18.336 1.00 97.31 92 LEU A CA 1
ATOM 686 C C . LEU A 1 92 ? -13.174 9.567 19.288 1.00 97.31 92 LEU A C 1
ATOM 688 O O . LEU A 1 92 ? -13.548 9.126 20.375 1.00 97.31 92 LEU A O 1
ATOM 692 N N . HIS A 1 93 ? -13.452 10.805 18.874 1.00 97.94 93 HIS A N 1
ATOM 693 C CA . HIS A 1 93 ? -14.258 11.745 19.646 1.00 97.94 93 HIS A CA 1
ATOM 694 C C . HIS A 1 93 ? -15.720 11.285 19.772 1.00 97.94 93 HIS A C 1
ATOM 696 O O . HIS A 1 93 ? -16.275 11.294 20.869 1.00 97.94 93 HIS A O 1
ATOM 702 N N . GLU A 1 94 ? -16.341 10.812 18.691 1.00 98.38 94 GLU A N 1
ATOM 703 C CA . GLU A 1 94 ? -17.706 10.270 18.728 1.00 98.38 94 GLU A CA 1
ATOM 704 C C . GLU A 1 94 ? -17.813 9.0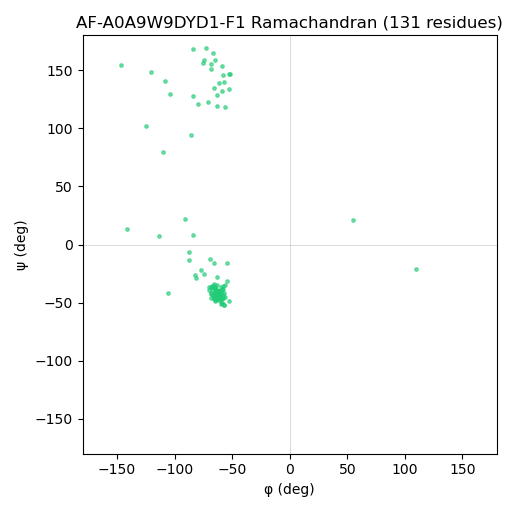29 19.620 1.00 98.38 94 GLU A C 1
ATOM 706 O O . GLU A 1 94 ? -18.735 8.923 20.424 1.00 98.38 94 GLU A O 1
ATOM 711 N N . VAL A 1 95 ? -16.842 8.115 19.556 1.00 98.50 95 VAL A N 1
ATOM 712 C CA . VAL A 1 95 ? -16.801 6.929 20.427 1.00 98.50 95 VAL A CA 1
ATOM 713 C C . VAL A 1 95 ? -16.665 7.320 21.903 1.00 98.50 95 VAL A C 1
ATOM 715 O O . VAL A 1 95 ? -17.229 6.652 22.774 1.00 98.50 95 VAL A O 1
ATOM 718 N N . GLN A 1 96 ? -15.937 8.397 22.210 1.00 98.19 96 GLN A N 1
ATOM 719 C CA . GLN A 1 96 ? -15.884 8.952 23.565 1.00 98.19 96 GLN A CA 1
ATOM 720 C C . GLN A 1 96 ? -17.224 9.570 23.980 1.00 98.19 96 GLN A C 1
ATOM 722 O O . GLN A 1 96 ? -17.677 9.308 25.092 1.00 98.19 96 GLN A O 1
ATOM 727 N N . GLY A 1 97 ? -17.880 10.319 23.089 1.00 98.38 97 GLY A N 1
ATOM 728 C CA . GLY A 1 97 ? -19.220 10.866 23.317 1.00 98.38 97 GLY A CA 1
ATOM 729 C C . GLY A 1 97 ? -20.242 9.773 23.630 1.00 98.38 97 GLY A C 1
ATOM 730 O O . GLY A 1 97 ? -20.850 9.784 24.696 1.00 98.38 97 GLY A O 1
ATOM 731 N N . LEU A 1 98 ? -20.319 8.742 22.784 1.00 98.69 98 LEU A N 1
ATOM 732 C CA . LEU A 1 98 ? -21.214 7.598 22.981 1.00 98.69 98 LEU A CA 1
ATOM 733 C C . LEU A 1 98 ? -20.967 6.870 24.305 1.00 98.69 98 LEU A C 1
ATOM 735 O O . LEU A 1 98 ? -21.902 6.380 24.935 1.00 98.69 98 LEU A O 1
ATOM 739 N N . ARG A 1 99 ? -19.709 6.784 24.752 1.00 98.50 99 ARG A N 1
ATOM 740 C CA . ARG A 1 99 ? -19.387 6.194 26.058 1.00 98.50 99 ARG A CA 1
ATOM 741 C C . ARG A 1 99 ? -20.009 6.995 27.203 1.00 98.50 99 ARG A C 1
ATOM 743 O O . ARG A 1 99 ? -20.491 6.381 28.155 1.00 98.50 99 ARG A O 1
ATOM 750 N N . ASN A 1 100 ? -19.991 8.322 27.113 1.00 98.44 100 ASN A N 1
ATOM 751 C CA . ASN A 1 100 ? -20.603 9.192 28.113 1.00 98.44 100 ASN A CA 1
ATOM 752 C C . ASN A 1 100 ? -22.128 9.065 28.076 1.00 98.44 100 ASN A C 1
ATOM 754 O O . ASN A 1 100 ? -22.728 8.800 29.113 1.00 98.44 100 ASN A O 1
ATOM 758 N N . ASP A 1 101 ? -22.730 9.102 26.886 1.00 98.62 101 ASP A N 1
ATOM 759 C CA . ASP A 1 101 ? -24.181 8.954 26.718 1.00 98.62 101 ASP A CA 1
ATOM 760 C C . ASP A 1 101 ? -24.693 7.628 27.309 1.00 98.62 101 ASP A C 1
ATOM 762 O O . ASP A 1 101 ? -25.716 7.580 27.994 1.00 98.62 101 ASP A O 1
ATOM 766 N N . VAL A 1 102 ? -23.957 6.530 27.100 1.00 98.75 102 VAL A N 1
ATOM 767 C CA . VAL A 1 102 ? -24.282 5.218 27.685 1.00 98.75 102 VAL A CA 1
ATOM 768 C C . VAL A 1 102 ? -24.169 5.231 29.212 1.00 98.75 102 VAL A C 1
ATOM 770 O O . VAL A 1 102 ? -24.970 4.586 29.895 1.00 98.75 102 VAL A O 1
ATOM 773 N N . GLN A 1 103 ? -23.188 5.945 29.766 1.00 98.56 103 GLN A N 1
ATOM 774 C CA . GLN A 1 103 ? -23.029 6.071 31.212 1.00 98.56 103 GLN A CA 1
ATOM 775 C C . GLN A 1 103 ? -24.169 6.891 31.833 1.00 98.56 103 GLN A C 1
ATOM 777 O O . GLN A 1 103 ? -24.712 6.484 32.863 1.00 98.56 103 GLN A O 1
ATOM 782 N N . ASP A 1 104 ? -24.575 7.983 31.190 1.00 98.56 104 ASP A N 1
ATOM 783 C CA . ASP A 1 104 ? -25.692 8.819 31.635 1.00 98.56 104 ASP A CA 1
ATOM 784 C C . ASP A 1 104 ? -27.018 8.062 31.554 1.00 98.56 104 ASP A C 1
ATOM 786 O O . ASP A 1 104 ? -27.788 8.048 32.518 1.00 98.56 104 ASP A O 1
ATOM 790 N N . LEU A 1 105 ? -27.246 7.326 30.462 1.00 98.75 105 LEU A N 1
ATOM 791 C CA . LEU A 1 105 ? -28.412 6.455 30.325 1.00 98.75 105 LEU A CA 1
ATOM 792 C C . LEU A 1 105 ? -28.464 5.402 31.438 1.00 98.75 105 LEU A C 1
ATOM 794 O O . LEU A 1 105 ? -29.525 5.152 32.012 1.00 98.75 105 LEU A O 1
ATOM 798 N N . ARG A 1 106 ? -27.325 4.788 31.779 1.00 98.56 106 ARG A N 1
ATOM 799 C CA . ARG A 1 106 ? -27.247 3.805 32.867 1.00 98.56 106 ARG A CA 1
ATOM 800 C C . ARG A 1 106 ? -27.638 4.416 34.212 1.00 98.56 106 ARG A C 1
ATOM 802 O O . ARG A 1 106 ? -28.353 3.765 34.975 1.00 98.56 106 ARG A O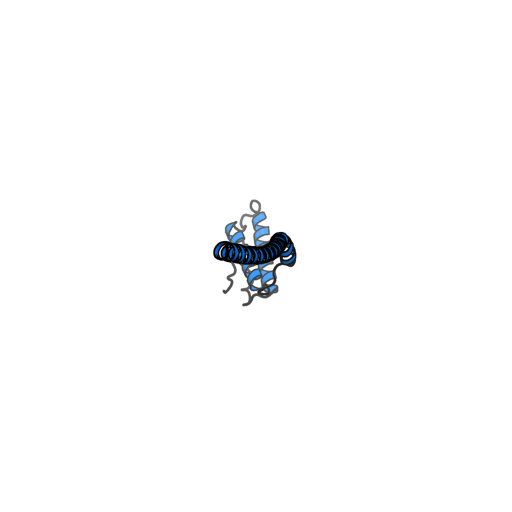 1
ATOM 809 N N . ASN A 1 107 ? -27.175 5.631 34.496 1.00 98.50 107 ASN A N 1
ATOM 810 C CA . ASN A 1 107 ? -27.529 6.347 35.719 1.00 98.50 107 ASN A CA 1
ATOM 811 C C . ASN A 1 107 ? -29.032 6.665 35.742 1.00 98.50 107 ASN A C 1
ATOM 813 O O . ASN A 1 107 ? -29.713 6.290 36.692 1.00 98.50 107 ASN A O 1
ATOM 817 N N . GLY A 1 108 ? -29.577 7.214 34.651 1.00 98.62 108 GLY A N 1
ATOM 818 C CA . GLY A 1 108 ? -31.008 7.517 34.543 1.00 98.62 108 GLY A CA 1
ATOM 819 C C . GLY A 1 108 ? -31.909 6.284 34.697 1.00 98.62 108 GLY A C 1
ATOM 820 O O . GLY A 1 108 ? -32.954 6.347 35.341 1.00 98.62 108 GLY A O 1
ATOM 821 N N . VAL A 1 109 ? -31.491 5.122 34.182 1.00 98.69 109 VAL A N 1
ATOM 822 C CA . VAL A 1 109 ? -32.205 3.849 34.398 1.00 98.69 109 VAL A CA 1
ATOM 823 C C . VAL A 1 109 ? -32.182 3.424 35.872 1.00 98.69 109 VAL A C 1
ATOM 825 O O . VAL A 1 109 ? -33.159 2.851 36.362 1.00 98.69 109 VAL A O 1
ATOM 828 N N . GLN A 1 110 ? -31.087 3.680 36.590 1.00 98.56 110 GLN A N 1
ATOM 829 C CA . GLN A 1 110 ? -30.995 3.365 38.015 1.00 98.56 110 GLN A CA 1
ATOM 830 C C . GLN A 1 110 ? -31.890 4.282 38.858 1.00 98.56 110 GLN A C 1
ATOM 832 O O . GLN A 1 110 ? -32.550 3.788 39.775 1.00 98.56 110 GLN A O 1
ATOM 837 N N . ASP A 1 111 ? -31.966 5.566 38.518 1.00 98.62 111 ASP A N 1
ATOM 838 C CA . ASP A 1 111 ? -32.855 6.523 39.182 1.00 98.62 111 ASP A CA 1
ATOM 839 C C . ASP A 1 111 ? -34.324 6.152 38.959 1.00 98.62 111 ASP A C 1
ATOM 841 O O . ASP A 1 111 ? -35.068 5.973 39.923 1.00 98.62 111 ASP A O 1
ATOM 845 N N . LEU A 1 112 ? -34.712 5.864 37.711 1.00 98.69 112 LEU A N 1
ATOM 846 C CA . LEU A 1 112 ? -36.066 5.406 37.390 1.00 98.69 112 LEU A CA 1
ATOM 847 C C . LEU A 1 112 ? -36.442 4.126 38.154 1.00 98.69 112 LEU A C 1
ATOM 849 O O . LEU A 1 112 ? -37.574 3.969 38.613 1.00 98.69 112 LEU A O 1
ATOM 853 N N . ARG A 1 113 ? -35.495 3.194 38.324 1.00 98.56 113 ARG A N 1
ATOM 854 C CA . ARG A 1 113 ? -35.720 1.986 39.130 1.00 98.56 113 ARG A CA 1
ATOM 855 C C . ARG A 1 113 ? -36.009 2.332 40.594 1.00 98.56 113 ARG A C 1
ATOM 857 O O . ARG A 1 113 ? -36.870 1.686 41.194 1.00 98.56 113 ARG A O 1
ATOM 864 N N . ASN A 1 114 ? -35.306 3.306 41.167 1.00 98.44 114 ASN A N 1
ATOM 865 C CA . ASN A 1 114 ? -35.528 3.743 42.545 1.00 98.44 114 ASN A CA 1
ATOM 866 C C . ASN A 1 114 ? -36.909 4.402 42.698 1.00 98.44 114 ASN A C 1
ATOM 868 O O . ASN A 1 114 ? -37.640 4.064 43.632 1.00 98.44 114 ASN A O 1
ATOM 872 N N . ASP A 1 115 ? -37.303 5.253 41.748 1.00 98.56 115 ASP A N 1
ATOM 873 C CA . ASP A 1 115 ? -38.615 5.911 41.739 1.00 98.56 115 ASP A CA 1
ATOM 874 C C . ASP A 1 115 ? -39.761 4.895 41.672 1.00 98.56 115 ASP A C 1
ATOM 876 O O . ASP A 1 115 ? -40.707 4.954 42.461 1.00 98.56 115 ASP A O 1
ATOM 880 N N . VAL A 1 116 ? -39.649 3.895 40.789 1.00 98.69 116 VAL A N 1
ATOM 881 C CA . VAL A 1 116 ? -40.635 2.808 40.676 1.00 98.69 116 VAL A CA 1
ATOM 882 C C . VAL A 1 116 ? -40.738 2.009 41.980 1.00 98.69 116 VAL A C 1
ATOM 884 O O . VAL A 1 116 ? -41.841 1.671 42.410 1.00 98.69 116 VAL A O 1
ATOM 887 N N . GLN A 1 117 ? -39.621 1.730 42.661 1.00 98.19 117 GLN A N 1
ATOM 888 C CA . GLN A 1 117 ? -39.657 1.072 43.974 1.00 98.19 117 GLN A CA 1
ATOM 889 C C . GLN A 1 117 ? -40.345 1.937 45.038 1.00 98.19 117 GLN A C 1
ATOM 891 O O . GLN A 1 117 ? -41.096 1.406 45.861 1.00 98.19 117 GLN A O 1
ATOM 896 N N . GLY A 1 118 ? -40.103 3.250 45.028 1.00 98.38 118 GLY A N 1
ATOM 897 C CA . GLY A 1 118 ? -40.779 4.207 45.903 1.00 98.38 118 GLY A CA 1
ATOM 898 C C . GLY A 1 118 ? -42.293 4.213 45.684 1.00 98.38 118 GLY A C 1
ATOM 899 O O . GLY A 1 118 ? -43.053 4.059 46.641 1.00 98.38 118 GLY A O 1
ATOM 900 N N . LEU A 1 119 ? -42.729 4.286 44.423 1.00 98.50 119 LEU A N 1
ATOM 901 C CA . LEU A 1 119 ? -44.139 4.202 44.031 1.00 98.50 119 LEU A CA 1
ATOM 902 C C . LEU A 1 119 ? -44.794 2.900 44.502 1.00 98.50 119 LEU A C 1
ATOM 904 O O . LEU A 1 119 ? -45.869 2.941 45.097 1.00 98.50 119 LEU A O 1
ATOM 908 N N . CYS A 1 120 ? -44.140 1.752 44.306 1.00 97.94 120 CYS A N 1
ATOM 909 C CA . CYS A 1 120 ? -44.654 0.461 44.770 1.00 97.94 120 CYS A CA 1
ATOM 910 C C . CYS A 1 120 ? -44.900 0.441 46.286 1.00 97.94 120 CYS A C 1
ATOM 912 O O . CYS A 1 120 ? -45.945 -0.035 46.729 1.00 97.94 120 CYS A O 1
ATOM 914 N N . LYS A 1 121 ? -43.968 0.983 47.082 1.00 97.94 121 LYS A N 1
ATOM 915 C CA . LYS A 1 121 ? -44.137 1.101 48.540 1.00 97.94 121 LYS A CA 1
ATOM 916 C C . LYS A 1 121 ? -45.298 2.028 48.899 1.00 97.94 121 LYS A C 1
ATOM 918 O O . LYS A 1 121 ? -46.089 1.687 49.772 1.00 97.94 121 LYS A O 1
ATOM 923 N N . GLY A 1 122 ? -45.423 3.164 48.210 1.00 97.94 122 GLY A N 1
ATOM 924 C CA . GLY A 1 122 ? -46.531 4.101 48.409 1.00 97.94 122 GLY A CA 1
ATOM 925 C C . GLY A 1 122 ? -47.895 3.463 48.135 1.00 97.94 122 GLY A C 1
ATOM 926 O O . GLY A 1 122 ? -48.799 3.563 48.959 1.00 97.94 122 GLY A O 1
ATOM 927 N N . VAL A 1 123 ? -48.027 2.733 47.022 1.00 98.00 123 VAL A N 1
ATOM 928 C CA . VAL A 1 123 ? -49.261 2.007 46.668 1.00 98.00 123 VAL A CA 1
ATOM 929 C C . VAL A 1 123 ? -49.596 0.920 47.693 1.00 98.00 123 VAL A C 1
ATOM 931 O O . VAL A 1 123 ? -50.761 0.760 48.049 1.00 98.00 123 VAL A O 1
ATOM 934 N N . GLN A 1 124 ? -48.599 0.185 48.195 1.00 96.44 124 GLN A N 1
ATOM 935 C CA . GLN A 1 124 ? -48.811 -0.794 49.270 1.00 96.44 124 GLN A CA 1
ATOM 936 C C . GLN A 1 124 ? -49.303 -0.133 50.562 1.00 96.44 124 GLN A C 1
ATOM 938 O O . GLN A 1 124 ? -50.220 -0.658 51.186 1.00 96.44 124 GLN A O 1
ATOM 943 N N . GLY A 1 125 ? -48.737 1.020 50.933 1.00 97.06 125 GLY A N 1
ATOM 944 C CA . GLY A 1 125 ? -49.200 1.805 52.079 1.00 97.06 125 GLY A CA 1
ATOM 945 C C . GLY A 1 125 ? -50.673 2.190 51.951 1.00 97.06 125 GLY A C 1
ATOM 946 O O . GLY A 1 125 ? -51.467 1.846 52.817 1.00 97.06 125 GLY A O 1
ATOM 947 N N . LEU A 1 126 ? -51.055 2.786 50.816 1.00 97.12 126 LEU A N 1
ATOM 948 C CA . LEU A 1 126 ? -52.446 3.172 50.547 1.00 97.12 126 LEU A CA 1
ATOM 949 C C . LEU A 1 126 ? -53.414 1.986 50.588 1.00 97.12 126 LEU A C 1
ATOM 951 O O . LEU A 1 126 ? -54.537 2.121 51.065 1.00 97.12 126 LEU A O 1
ATOM 955 N N . ARG A 1 127 ? -52.996 0.821 50.082 1.00 95.69 127 ARG A N 1
ATOM 956 C CA . ARG A 1 127 ? -53.814 -0.392 50.145 1.00 95.69 127 ARG A CA 1
ATOM 957 C C . ARG A 1 127 ? -54.065 -0.822 51.589 1.00 95.69 127 ARG A C 1
ATOM 959 O O . ARG A 1 127 ? -55.206 -1.100 51.929 1.00 95.69 127 ARG A O 1
ATOM 966 N N . ASN A 1 128 ? -53.022 -0.845 52.418 1.00 94.88 128 ASN A N 1
ATOM 967 C CA . ASN A 1 128 ? -53.159 -1.191 53.831 1.00 94.88 128 ASN A CA 1
ATOM 968 C C . ASN A 1 128 ? -54.067 -0.195 54.564 1.00 94.88 128 ASN A C 1
ATOM 970 O O . ASN A 1 128 ? -54.886 -0.614 55.373 1.00 94.88 128 ASN A O 1
ATOM 974 N N . ASP A 1 129 ? -53.954 1.103 54.262 1.00 95.62 129 ASP A N 1
ATOM 975 C CA . ASP A 1 129 ? -54.816 2.128 54.858 1.00 95.62 129 ASP A CA 1
ATOM 976 C C . ASP A 1 129 ? -56.291 1.886 54.504 1.00 95.62 129 ASP A C 1
ATOM 978 O O . ASP A 1 129 ? -57.142 1.924 55.385 1.00 95.62 129 ASP A O 1
ATOM 982 N N . VAL A 1 130 ? -56.599 1.575 53.240 1.00 95.50 130 VAL A N 1
ATOM 983 C CA . VAL A 1 130 ? -57.967 1.239 52.801 1.00 95.50 130 VAL A CA 1
ATOM 984 C C . VAL A 1 130 ? -58.479 -0.054 53.441 1.00 95.50 130 VAL A C 1
ATOM 986 O O . VAL A 1 130 ? -59.643 -0.110 53.818 1.00 95.50 130 VAL A O 1
ATOM 989 N N . ASP A 1 131 ? -57.630 -1.073 53.592 1.00 91.62 131 ASP A N 1
ATOM 990 C CA . ASP A 1 131 ? -57.997 -2.347 54.231 1.00 91.62 131 ASP A CA 1
ATOM 991 C C . ASP A 1 131 ? -58.251 -2.202 55.754 1.00 91.62 131 ASP A C 1
ATOM 993 O O . ASP A 1 131 ? -58.771 -3.124 56.391 1.00 91.62 131 ASP A O 1
ATOM 997 N N . HIS A 1 132 ? -57.872 -1.070 56.359 1.00 79.50 132 HIS A N 1
ATOM 998 C CA . HIS A 1 132 ? -58.003 -0.781 57.792 1.00 79.50 132 HIS A CA 1
ATOM 999 C C . HIS A 1 132 ? -58.989 0.356 58.128 1.00 79.50 132 HIS A C 1
ATOM 1001 O O . HIS A 1 132 ? -59.078 0.744 59.298 1.00 79.50 132 HIS A O 1
ATOM 1007 N N . VAL A 1 133 ? -59.735 0.863 57.140 1.00 68.19 133 VAL A N 1
ATOM 1008 C CA . VAL A 1 133 ? -60.896 1.763 57.312 1.00 68.19 133 VAL A CA 1
ATOM 1009 C C . VAL A 1 133 ? -62.188 0.954 57.300 1.00 68.19 133 VAL A C 1
ATOM 1011 O O . VAL A 1 133 ? -63.065 1.260 58.140 1.00 68.19 133 VAL A O 1
#

Sequence (133 aa):
MALVVPGNHSNITPPPPPQNPPTIEDVGRARLYETNMNFLHLQRGTLANVPTDAECGEVTRYALAVVVQNAPADAAPAWFNGALQVALQPILHEVQGLRNDVQDLRNGVQDLRNDVQGLCKGVQGLRNDVDHV